Protein 3A10 (pdb70)

CATH classification: 3.40.50.2300

Nearest PDB structures (foldseek):
  8fk2-assembly1_B  TM=9.133E-01  e=8.253E-11  Streptococcus mutans UA159
  1nxp-assembly1_A  TM=8.970E-01  e=1.963E-10  Streptococcus pneumoniae TIGR4
  5x5j-assembly1_A  TM=8.755E-01  e=6.480E-08  Acinetobacter baumannii
  4l85-assembly2_C-2  TM=8.861E-01  e=5.671E-08  Escherichia coli K-12
  2qxy-assembly1_A  TM=8.631E-01  e=2.912E-08  Thermotoga maritima

Structure (mmCIF, N/CA/C/O backbone):
data_3A10
#
_entry.id   3A10
#
_cell.length_a   32.678
_cell.length_b   32.67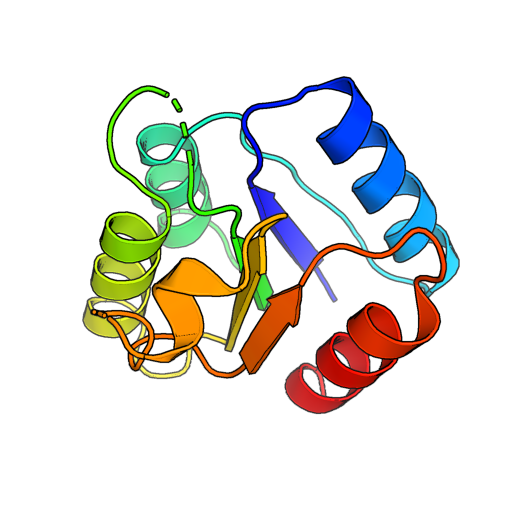8
_cell.length_c   199.242
_cell.angle_alpha   90.000
_cell.angle_beta   90.000
_cell.angle_gamma   90.000
#
_symmetry.space_group_name_H-M   'P 41 21 2'
#
loop_
_entity.id
_entity.type
_entity.pdbx_description
1 polymer 'Response regulator'
2 non-polymer 'MAGNESIUM ION'
3 non-polymer 'BERYLLIUM TRIFLUORIDE ION'
4 non-polymer 'TETRAETHYLENE GLYCOL'
5 water water
#
loop_
_atom_site.group_PDB
_atom_site.id
_atom_site.type_symbol
_atom_site.label_atom_id
_atom_site.label_alt_id
_atom_site.label_comp_id
_atom_site.label_asym_id
_atom_site.label_entity_id
_atom_site.label_seq_id
_atom_site.pdbx_PDB_ins_code
_atom_site.Cartn_x
_atom_site.Cartn_y
_atom_site.Cartn_z
_atom_site.occupancy
_atom_site.B_iso_or_equiv
_atom_site.auth_seq_id
_atom_site.auth_comp_id
_atom_site.auth_asym_id
_atom_site.auth_atom_id
_atom_site.pdbx_PDB_model_num
ATOM 25 N N . LYS A 1 2 ? 8.696 5.766 93.922 1.00 15.90 2 LYS A N 1
ATOM 26 C CA . LYS A 1 2 ? 9.628 6.122 92.870 1.00 16.27 2 LYS A CA 1
ATOM 27 C C . LYS A 1 2 ? 10.346 4.828 92.508 1.00 16.70 2 LYS A C 1
ATOM 28 O O . LYS A 1 2 ? 10.559 3.942 93.366 1.00 16.13 2 LYS A O 1
ATOM 34 N N . ARG A 1 3 ? 10.693 4.717 91.234 1.00 15.94 3 ARG A N 1
ATOM 35 C CA . ARG A 1 3 ? 11.380 3.552 90.704 1.00 17.07 3 ARG A CA 1
ATOM 36 C C . ARG A 1 3 ? 12.756 3.971 90.183 1.00 15.96 3 ARG A C 1
ATOM 37 O O . ARG A 1 3 ? 12.890 4.975 89.454 1.00 15.89 3 ARG A O 1
ATOM 45 N N . ILE A 1 4 ? 13.755 3.170 90.548 1.00 14.46 4 ILE A N 1
ATOM 46 C CA . ILE A 1 4 ? 15.152 3.423 90.186 1.00 13.66 4 ILE A CA 1
ATOM 47 C C . ILE A 1 4 ? 15.702 2.219 89.470 1.00 13.36 4 ILE A C 1
ATOM 48 O O . ILE A 1 4 ? 15.547 1.087 89.949 1.00 12.82 4 ILE A O 1
ATOM 53 N N . LEU A 1 5 ? 16.368 2.462 88.337 1.00 12.33 5 LEU A N 1
ATOM 54 C CA . LEU A 1 5 ? 17.102 1.416 87.637 1.00 12.35 5 LEU A CA 1
ATOM 55 C C . LEU A 1 5 ? 18.555 1.475 88.100 1.00 12.52 5 LEU A C 1
ATOM 56 O O . LEU A 1 5 ? 19.204 2.510 87.950 1.00 12.01 5 LEU A O 1
ATOM 61 N N . VAL A 1 6 ? 19.029 0.369 88.664 1.00 12.23 6 VAL A N 1
ATOM 62 C CA . VAL A 1 6 ? 20.382 0.268 89.217 1.00 12.72 6 VAL A CA 1
ATOM 63 C C . VAL A 1 6 ? 21.222 -0.577 88.277 1.00 12.13 6 VAL A C 1
ATOM 64 O O . VAL A 1 6 ? 20.927 -1.755 88.060 1.00 11.80 6 VAL A O 1
ATOM 68 N N . VAL A 1 7 ? 22.297 -0.001 87.752 1.00 10.84 7 VAL A N 1
ATOM 69 C CA . VAL A 1 7 ? 23.086 -0.681 86.730 1.00 11.34 7 VAL A CA 1
ATOM 70 C C . VAL A 1 7 ? 24.507 -0.872 87.242 1.00 10.76 7 VAL A C 1
ATOM 71 O O . VAL A 1 7 ? 25.203 0.097 87.496 1.00 10.83 7 VAL A O 1
ATOM 75 N N . ASP A 1 8 ? 24.920 -2.127 87.403 1.00 11.42 8 ASP A N 1
ATOM 76 C CA . ASP A 1 8 ? 26.290 -2.410 87.818 1.00 11.16 8 ASP A CA 1
ATOM 77 C C . ASP A 1 8 ? 26.636 -3.835 87.400 1.00 11.35 8 ASP A C 1
ATOM 78 O O . ASP A 1 8 ? 25.783 -4.715 87.475 1.00 12.69 8 ASP A O 1
ATOM 83 N N . ASP A 1 9 ? 27.877 -4.059 86.971 1.00 11.49 9 ASP A N 1
ATOM 84 C CA . ASP A 1 9 ? 28.271 -5.391 86.481 1.00 12.23 9 ASP A CA 1
ATOM 85 C C . ASP A 1 9 ? 28.533 -6.383 87.599 1.00 13.31 9 ASP A C 1
ATOM 86 O O . ASP A 1 9 ? 28.561 -7.593 87.369 1.00 14.18 9 ASP A O 1
ATOM 91 N N . GLU A 1 10 ? 28.753 -5.878 88.809 1.00 13.43 10 GLU A N 1
ATOM 92 C CA . GLU A 1 10 ? 29.054 -6.765 89.921 1.00 14.17 10 GLU A CA 1
ATOM 93 C C . GLU A 1 10 ? 27.789 -7.177 90.671 1.00 14.67 10 GLU A C 1
ATOM 94 O O . GLU A 1 10 ? 27.151 -6.345 91.327 1.00 14.45 10 GLU A O 1
ATOM 100 N N . PRO A 1 11 ? 27.432 -8.472 90.604 1.00 15.10 11 PRO A N 1
ATOM 101 C CA . PRO A 1 11 ? 26.180 -8.885 91.235 1.00 15.04 11 PRO A CA 1
ATOM 102 C C . PRO A 1 11 ? 26.066 -8.588 92.724 1.00 14.96 11 PRO A C 1
ATOM 103 O O . PRO A 1 11 ? 24.992 -8.232 93.188 1.00 14.89 11 PRO A O 1
ATOM 107 N N . ASN A 1 12 ? 27.144 -8.758 93.490 1.00 15.06 12 ASN A N 1
ATOM 108 C CA . ASN A 1 12 ? 27.023 -8.518 94.926 1.00 14.94 12 ASN A CA 1
ATOM 109 C C . ASN A 1 12 ? 26.837 -7.029 95.252 1.00 14.79 12 ASN A C 1
ATOM 110 O O . ASN A 1 12 ? 26.271 -6.672 96.285 1.00 15.51 12 ASN A O 1
ATOM 115 N N . ILE A 1 13 ? 27.344 -6.170 94.373 1.00 14.55 13 ILE A N 1
ATOM 116 C CA . ILE A 1 13 ? 27.164 -4.720 94.496 1.00 15.49 13 ILE A CA 1
ATOM 117 C C . ILE A 1 13 ? 25.758 -4.309 94.089 1.00 15.58 13 ILE A C 1
ATOM 118 O O . ILE A 1 13 ? 25.125 -3.494 94.786 1.00 16.96 13 ILE A O 1
ATOM 123 N N . ARG A 1 14 ? 25.248 -4.868 92.997 1.00 16.56 14 ARG A N 1
ATOM 124 C CA . ARG A 1 14 ? 23.823 -4.694 92.656 1.00 17.56 14 ARG A CA 1
ATOM 125 C C . ARG A 1 14 ? 22.943 -5.024 93.852 1.00 17.85 14 ARG A C 1
ATOM 126 O O . ARG A 1 14 ? 22.069 -4.236 94.223 1.00 17.90 14 ARG A O 1
ATOM 134 N N . GLU A 1 15 ? 23.186 -6.194 94.452 1.00 18.13 15 GLU A N 1
ATOM 135 C CA . GLU A 1 15 ? 22.429 -6.655 95.615 1.00 19.54 15 GLU A CA 1
ATOM 136 C C . GLU A 1 15 ? 22.502 -5.681 96.792 1.00 17.84 15 GLU A C 1
ATOM 137 O O . GLU A 1 15 ? 21.478 -5.374 97.408 1.00 17.91 15 GLU A O 1
ATOM 143 N N . LEU A 1 16 ? 23.707 -5.208 97.119 1.00 16.37 16 LEU A N 1
ATOM 144 C CA . LEU A 1 16 ? 23.891 -4.258 98.193 1.00 16.63 16 LEU A CA 1
ATOM 145 C C . LEU A 1 16 ? 23.112 -2.986 97.887 1.00 16.26 16 LEU A C 1
ATOM 146 O O . LEU A 1 16 ? 22.376 -2.496 98.733 1.00 16.21 16 LEU A O 1
ATOM 151 N N . LEU A 1 17 ? 23.278 -2.454 96.679 1.00 15.53 17 LEU A N 1
ATOM 152 C CA . LEU A 1 17 ? 22.603 -1.188 96.358 1.00 15.34 17 LEU A CA 1
ATOM 153 C C . LEU A 1 17 ? 21.080 -1.334 96.400 1.00 15.50 17 LEU A C 1
ATOM 154 O O . LEU A 1 17 ? 20.381 -0.438 96.890 1.00 15.88 17 LEU A O 1
ATOM 159 N N . LYS A 1 18 ? 20.582 -2.457 95.896 1.00 16.45 18 LYS A N 1
ATOM 160 C CA . LYS A 1 18 ? 19.153 -2.768 95.931 1.00 17.42 18 LYS A CA 1
ATOM 161 C C . LYS A 1 18 ? 18.640 -2.786 97.366 1.00 18.80 18 LYS A C 1
ATOM 162 O O . LYS A 1 18 ? 17.649 -2.125 97.684 1.00 18.93 18 LYS A O 1
ATOM 168 N N . GLU A 1 19 ? 19.345 -3.491 98.250 1.00 19.30 19 GLU A N 1
ATOM 169 C CA . GLU A 1 19 ? 18.977 -3.461 99.685 1.00 20.16 19 GLU A CA 1
ATOM 170 C C . GLU A 1 19 ? 18.988 -2.085 100.330 1.00 20.16 19 GLU A C 1
ATOM 171 O O . GLU A 1 19 ? 18.049 -1.729 101.058 1.00 20.99 19 GLU A O 1
ATOM 177 N N . GLU A 1 20 ? 20.033 -1.301 100.076 1.00 19.60 20 GLU A N 1
ATOM 178 C CA . GLU A 1 20 ? 20.183 0.018 100.683 1.00 19.48 20 GLU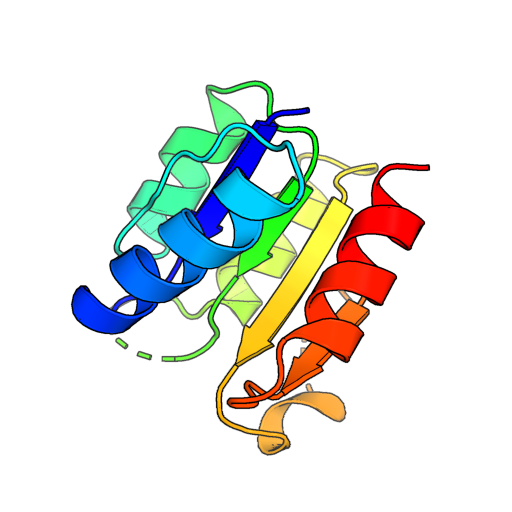 A CA 1
ATOM 179 C C . GLU A 1 20 ? 19.082 0.979 100.226 1.00 20.09 20 GLU A C 1
ATOM 180 O O . GLU A 1 20 ? 18.576 1.799 101.005 1.00 19.97 20 GLU A O 1
ATOM 186 N N . LEU A 1 21 ? 18.721 0.870 98.956 1.00 19.73 21 LEU A N 1
ATOM 187 C CA . LEU A 1 21 ? 17.771 1.821 98.387 1.00 20.42 21 LEU A CA 1
ATOM 188 C C . LEU A 1 21 ? 16.348 1.432 98.743 1.00 21.54 21 LEU A C 1
ATOM 189 O O . LEU A 1 21 ? 15.511 2.314 98.948 1.00 21.49 21 LEU A O 1
ATOM 194 N N . GLN A 1 22 ? 16.094 0.127 98.860 1.00 22.99 22 GLN A N 1
ATOM 195 C CA . GLN A 1 22 ? 14.794 -0.379 99.341 1.00 25.25 22 GLN A CA 1
ATOM 196 C C . GLN A 1 22 ? 14.511 0.131 100.755 1.00 26.10 22 GLN A C 1
ATOM 197 O O . GLN A 1 22 ? 13.373 0.489 101.063 1.00 26.41 22 GLN A O 1
ATOM 203 N N . GLU A 1 23 ? 15.548 0.200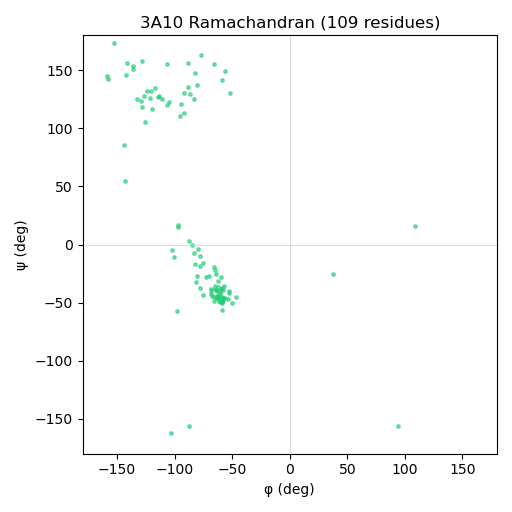 101.588 1.00 26.99 23 GLU A N 1
ATOM 204 C CA . GLU A 1 23 ? 15.441 0.750 102.948 1.00 28.47 23 GLU A CA 1
ATOM 205 C C . GLU A 1 23 ? 15.043 2.232 102.976 1.00 28.31 23 GLU A C 1
ATOM 206 O O . GLU A 1 23 ? 14.393 2.694 103.922 1.00 28.53 23 GLU A O 1
ATOM 212 N N . GLU A 1 24 ? 15.442 2.988 101.957 1.00 28.36 24 GLU A N 1
ATOM 213 C CA . GLU A 1 24 ? 15.094 4.417 101.894 1.00 28.12 24 GLU A CA 1
ATOM 214 C C . GLU A 1 24 ? 13.702 4.665 101.325 1.00 27.37 24 GLU A C 1
ATOM 215 O O . GLU A 1 24 ? 13.207 5.802 101.294 1.00 27.64 24 GLU A O 1
ATOM 221 N N . GLY A 1 25 ? 13.087 3.599 100.850 1.00 26.15 25 GLY A N 1
ATOM 222 C CA . GLY A 1 25 ? 11.708 3.659 100.432 1.00 25.37 25 GLY A CA 1
ATOM 223 C C . GLY A 1 25 ? 11.466 3.576 98.939 1.00 24.70 25 GLY A C 1
ATOM 224 O O . GLY A 1 25 ? 10.362 3.887 98.491 1.00 24.51 25 GLY A O 1
ATOM 225 N N . TYR A 1 26 ? 12.468 3.137 98.174 1.00 23.31 26 TYR A N 1
ATOM 226 C CA . TYR A 1 26 ? 12.336 3.080 96.707 1.00 22.81 26 TYR A CA 1
ATOM 227 C C . TYR A 1 26 ? 12.169 1.687 96.156 1.00 22.73 26 TYR A C 1
ATOM 228 O O . TYR A 1 26 ? 12.615 0.706 96.763 1.00 23.04 26 TYR A O 1
ATOM 237 N N . GLU A 1 27 ? 11.556 1.623 94.979 1.00 21.01 27 GLU A N 1
ATOM 238 C CA . GLU A 1 27 ? 11.423 0.399 94.209 1.00 20.26 27 GLU A CA 1
ATOM 239 C C . GLU A 1 27 ? 12.576 0.255 93.231 1.00 19.69 27 GLU A C 1
ATOM 240 O O . GLU A 1 27 ? 12.867 1.175 92.466 1.00 19.21 27 GLU A O 1
ATOM 246 N N . ILE A 1 28 ? 13.198 -0.920 93.230 1.00 18.80 28 ILE A N 1
ATOM 247 C CA . ILE A 1 28 ? 14.451 -1.095 92.510 1.00 18.36 28 ILE A CA 1
ATOM 248 C C . ILE A 1 28 ? 14.402 -2.178 91.454 1.00 18.95 28 ILE A C 1
ATOM 249 O O . ILE A 1 28 ? 14.035 -3.312 91.760 1.00 19.77 28 ILE A O 1
ATOM 254 N N . ASP A 1 29 ? 14.766 -1.827 90.215 1.00 18.49 29 ASP A N 1
ATOM 255 C CA A ASP A 1 29 ? 15.066 -2.787 89.158 0.70 18.70 29 ASP A CA 1
ATOM 256 C CA B ASP A 1 29 ? 15.082 -2.824 89.195 0.30 18.38 29 ASP A CA 1
ATOM 257 C C . ASP A 1 29 ? 16.565 -2.732 88.871 1.00 18.61 29 ASP A C 1
ATOM 258 O O . ASP A 1 29 ? 17.191 -1.711 89.118 1.00 18.87 29 ASP A O 1
ATOM 267 N N . THR A 1 30 ? 17.120 -3.811 88.333 1.00 17.59 30 THR A N 1
ATOM 268 C CA . THR A 1 30 ? 18.565 -3.885 88.105 1.00 17.15 30 THR A CA 1
ATOM 269 C C . THR A 1 30 ? 18.913 -4.296 86.672 1.00 17.05 30 THR A C 1
ATOM 270 O O . THR A 1 30 ? 18.096 -4.899 85.966 1.00 17.09 30 THR A O 1
ATOM 274 N N . ALA A 1 31 ? 20.128 -3.947 86.247 1.00 15.96 31 ALA A N 1
ATOM 275 C CA . ALA A 1 31 ? 20.669 -4.388 84.967 1.00 15.79 31 ALA A CA 1
ATOM 276 C C . ALA A 1 31 ? 22.146 -4.664 85.170 1.00 15.73 31 ALA A C 1
ATOM 277 O O . ALA A 1 31 ? 22.804 -3.971 85.956 1.00 15.64 31 ALA A O 1
ATOM 279 N N . GLU A 1 32 ? 22.654 -5.663 84.453 1.00 15.47 32 GLU A N 1
ATOM 280 C CA . GLU A 1 32 ? 24.002 -6.166 84.661 1.00 17.15 32 GLU A CA 1
ATOM 281 C C . GLU A 1 32 ? 25.014 -5.644 83.651 1.00 15.36 32 GLU A C 1
ATOM 282 O O . GLU A 1 32 ? 26.213 -5.875 83.800 1.00 14.94 32 GLU A O 1
ATOM 288 N N . ASN A 1 33 ? 24.518 -4.990 82.609 1.00 14.66 33 ASN A N 1
ATOM 289 C CA . ASN A 1 33 ? 25.371 -4.366 81.621 1.00 14.52 33 ASN A CA 1
ATOM 290 C C . ASN A 1 33 ? 24.685 -3.173 80.955 1.00 14.72 33 ASN A C 1
ATOM 291 O O . ASN A 1 33 ? 23.492 -2.907 81.194 1.00 14.88 33 ASN A O 1
ATOM 296 N N . GLY A 1 34 ? 25.458 -2.462 80.135 1.00 14.38 34 GLY A N 1
ATOM 297 C CA . GLY A 1 34 ? 25.018 -1.221 79.516 1.00 15.12 34 GLY A CA 1
ATOM 298 C C . GLY A 1 34 ? 23.904 -1.423 78.505 1.00 15.78 34 GLY A C 1
ATOM 299 O O . GLY A 1 34 ? 22.946 -0.638 78.478 1.00 15.83 34 GLY A O 1
ATOM 300 N N . GLU A 1 35 ? 24.042 -2.446 77.665 1.00 16.56 35 GLU A N 1
ATOM 301 C CA . GLU A 1 35 ? 23.028 -2.732 76.653 1.00 18.60 35 GLU A CA 1
ATOM 302 C C . GLU A 1 35 ? 21.686 -3.056 77.321 1.00 17.29 35 GLU A C 1
ATOM 303 O O . GLU A 1 35 ? 20.637 -2.513 76.915 1.00 17.40 35 GLU A O 1
ATOM 309 N N . GLU A 1 36 ? 21.718 -3.903 78.357 1.00 16.88 36 GLU A N 1
ATOM 310 C CA . GLU A 1 36 ? 20.507 -4.239 79.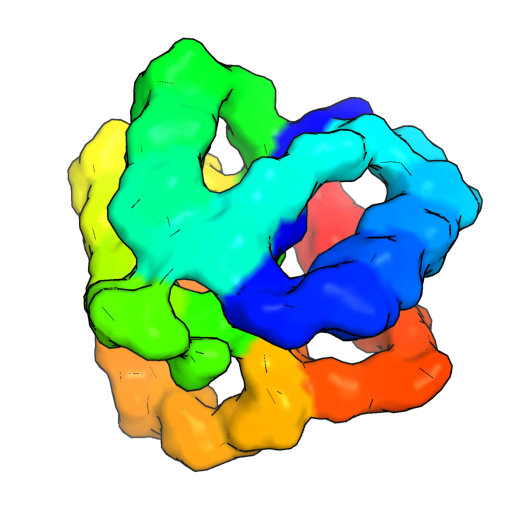115 1.00 17.55 36 GLU A CA 1
ATOM 311 C C . GLU A 1 36 ? 19.922 -2.990 79.749 1.00 16.49 36 GLU A C 1
ATOM 312 O O . GLU A 1 36 ? 18.707 -2.786 79.751 1.00 15.61 36 GLU A O 1
ATOM 318 N N . ALA A 1 37 ? 20.798 -2.132 80.271 1.00 15.72 37 ALA A N 1
ATOM 319 C CA . ALA A 1 37 ? 20.362 -0.885 80.890 1.00 15.14 37 ALA A CA 1
ATOM 320 C C . ALA A 1 37 ? 19.559 -0.010 79.932 1.00 14.82 37 ALA A C 1
ATOM 321 O O . ALA A 1 37 ? 18.510 0.523 80.300 1.00 14.80 37 ALA A O 1
ATOM 323 N N . LEU A 1 38 ? 20.064 0.133 78.711 1.00 14.60 38 LEU A N 1
ATOM 324 C CA . LEU A 1 38 ? 19.414 0.985 77.719 1.00 15.01 38 LEU A CA 1
ATOM 325 C C . LEU A 1 38 ? 18.083 0.373 77.305 1.00 15.74 38 LEU A C 1
ATOM 326 O O . LEU A 1 38 ? 17.069 1.081 77.181 1.00 15.83 38 LEU A O 1
ATOM 331 N N . LYS A 1 39 ? 18.085 -0.945 77.100 1.00 16.05 39 LYS A N 1
ATOM 332 C CA . LYS A 1 39 ? 16.832 -1.632 76.750 1.00 17.79 39 LYS A CA 1
ATOM 333 C C . LYS A 1 39 ? 15.773 -1.427 77.821 1.00 17.91 39 LYS A C 1
ATOM 334 O O . LYS A 1 39 ? 14.624 -1.051 77.525 1.00 17.95 39 LYS A O 1
ATOM 340 N N . LYS A 1 40 ? 16.162 -1.663 79.068 1.00 17.47 40 LYS A N 1
ATOM 341 C CA . LYS A 1 40 ? 15.234 -1.456 80.172 1.00 18.44 40 LYS A CA 1
ATOM 342 C C . LYS A 1 40 ? 14.791 0.000 80.309 1.00 18.47 40 LYS A C 1
ATOM 343 O O . LYS A 1 40 ? 13.603 0.278 80.489 1.00 18.68 40 LYS A O 1
ATOM 349 N N . PHE A 1 41 ? 15.732 0.942 80.213 1.00 17.69 41 PHE A N 1
ATOM 350 C CA . PHE A 1 41 ? 15.383 2.347 80.423 1.00 17.48 41 PHE A CA 1
ATOM 351 C C . PHE A 1 41 ? 14.436 2.906 79.349 1.00 18.44 41 PHE A C 1
ATOM 352 O O . PHE A 1 41 ? 13.423 3.548 79.661 1.00 18.80 41 PHE A O 1
ATOM 360 N N . PHE A 1 42 ? 14.778 2.671 78.088 1.00 17.87 42 PHE A N 1
ATOM 361 C CA . PHE A 1 42 ? 13.962 3.182 76.988 1.00 18.89 42 PHE A CA 1
ATOM 362 C C . PHE A 1 42 ? 12.561 2.569 76.927 1.00 19.17 42 PHE A C 1
ATOM 363 O O . PHE A 1 42 ? 11.577 3.271 76.601 1.00 20.05 42 PHE A O 1
ATOM 371 N N . SER A 1 43 ? 12.456 1.287 77.260 1.00 19.41 43 SER A N 1
ATOM 372 C CA . SER A 1 43 ? 11.134 0.616 77.243 1.00 20.47 43 SER A CA 1
ATOM 373 C C . SER A 1 43 ? 10.334 0.881 78.518 1.00 20.64 43 SER A C 1
ATOM 374 O O . SER A 1 43 ? 9.110 0.645 78.565 1.00 22.07 43 SER A O 1
ATOM 377 N N . GLY A 1 44 ? 11.023 1.342 79.560 1.00 20.34 44 GLY A N 1
ATOM 378 C CA . GLY A 1 44 ? 10.422 1.482 80.886 1.00 19.76 44 GLY A CA 1
ATOM 379 C C . GLY A 1 44 ? 10.046 2.892 81.269 1.00 19.21 44 GLY A C 1
ATOM 380 O O . GLY A 1 44 ? 9.936 3.781 80.422 1.00 19.59 44 GLY A O 1
ATOM 381 N N . ASN A 1 45 ? 9.857 3.111 82.569 1.00 19.57 45 ASN A N 1
ATOM 382 C CA . ASN A 1 45 ? 9.337 4.377 83.055 1.00 19.25 45 ASN A CA 1
ATOM 383 C C . ASN A 1 45 ? 9.977 4.798 84.376 1.00 19.51 45 ASN A C 1
ATOM 384 O O . ASN A 1 45 ? 9.280 5.098 85.355 1.00 20.60 45 ASN A O 1
ATOM 389 N N . TYR A 1 46 ? 11.306 4.862 84.394 1.00 17.53 46 TYR A N 1
ATOM 390 C CA . TYR A 1 46 ? 12.049 5.084 85.633 1.00 16.71 46 TYR A CA 1
ATOM 391 C C . TYR A 1 46 ? 12.139 6.534 86.041 1.00 15.15 46 TYR A C 1
ATOM 392 O O . TYR A 1 46 ? 12.181 7.432 85.192 1.00 16.44 46 TYR A O 1
ATOM 401 N N . ASP A 1 47 ? 12.172 6.772 87.355 1.00 13.47 47 ASP A N 1
ATOM 402 C CA . ASP A 1 47 ? 12.377 8.130 87.883 1.00 13.39 47 ASP A CA 1
ATOM 403 C C . ASP A 1 47 ? 13.847 8.543 87.887 1.00 12.97 47 ASP A C 1
ATOM 404 O O . ASP A 1 47 ? 14.175 9.739 87.813 1.00 13.36 47 ASP A O 1
ATOM 409 N N . LEU A 1 48 ? 14.717 7.541 87.971 1.00 13.21 48 LEU A N 1
ATOM 410 C CA . LEU A 1 48 ? 16.143 7.787 88.134 1.00 13.09 48 LEU A CA 1
ATOM 411 C C . LEU A 1 48 ? 16.887 6.564 87.686 1.00 13.16 48 LEU A C 1
ATOM 412 O O . LEU A 1 48 ? 16.402 5.463 87.856 1.00 12.90 48 LEU A O 1
ATOM 417 N N . VAL A 1 49 ? 18.056 6.776 87.084 1.00 12.78 49 VAL A N 1
ATOM 418 C CA . VAL A 1 49 ? 18.958 5.689 86.765 1.00 13.01 49 VAL A CA 1
ATOM 419 C C . VAL A 1 49 ? 20.291 5.938 87.480 1.00 12.72 49 VAL A C 1
ATOM 420 O O . VAL A 1 49 ? 20.803 7.057 87.483 1.00 12.20 49 VAL A O 1
ATOM 424 N N . ILE A 1 50 ? 20.786 4.897 88.137 1.00 12.39 50 ILE A N 1
ATOM 425 C CA . ILE A 1 50 ? 22.075 4.945 88.833 1.00 12.52 50 ILE A CA 1
ATOM 426 C C . ILE A 1 50 ? 23.005 4.032 88.040 1.00 12.88 50 ILE A C 1
ATOM 427 O O . ILE A 1 50 ? 22.688 2.858 87.817 1.00 12.46 50 ILE A O 1
ATOM 432 N N . LEU A 1 51 ? 24.149 4.570 87.613 1.00 11.42 51 LEU A N 1
ATOM 433 C CA . LEU A 1 51 ? 24.940 3.913 86.597 1.00 10.51 51 LEU A CA 1
ATOM 434 C C . LEU A 1 51 ? 26.390 3.756 87.013 1.00 9.77 51 LEU A C 1
ATOM 435 O O . LEU A 1 51 ? 27.088 4.740 87.206 1.00 9.64 51 LEU A O 1
ATOM 440 N N . ASP A 1 52 ? 26.823 2.505 87.102 1.00 8.65 52 ASP A N 1
ATOM 441 C CA . ASP A 1 52 ? 28.249 2.162 87.197 1.00 10.03 52 ASP A CA 1
ATOM 442 C C . ASP A 1 52 ? 28.946 2.550 85.901 1.00 10.55 52 ASP A C 1
ATOM 443 O O . ASP A 1 52 ? 28.301 2.620 84.844 1.00 10.71 52 ASP A O 1
ATOM 448 N N . ILE A 1 53 ? 30.254 2.800 85.956 1.00 10.11 53 ILE A N 1
ATOM 449 C CA . ILE A 1 53 ? 30.984 3.195 84.737 1.00 11.06 53 ILE A CA 1
ATOM 450 C C . ILE A 1 53 ? 31.673 1.982 84.144 1.00 11.70 53 ILE A C 1
ATOM 451 O O . ILE A 1 53 ? 31.417 1.615 82.993 1.00 13.31 53 ILE A O 1
ATOM 456 N N . GLU A 1 54 ? 32.525 1.314 84.934 1.00 11.86 54 GLU A N 1
ATOM 457 C CA . GLU A 1 54 ? 33.282 0.176 84.406 1.00 12.96 54 GLU A CA 1
ATOM 458 C C . GLU A 1 54 ? 32.494 -1.129 84.359 1.00 13.55 54 GLU A C 1
ATOM 459 O O . GLU A 1 54 ? 32.151 -1.714 85.399 1.00 12.40 54 GLU A O 1
ATOM 473 N N . PRO A 1 56 ? 31.768 -4.812 81.532 1.00 19.41 56 PRO A N 1
ATOM 474 C CA . PRO A 1 56 ? 32.079 -5.427 80.237 1.00 20.17 56 PRO A CA 1
ATOM 475 C C . PRO A 1 56 ? 31.088 -4.923 79.188 1.00 19.72 56 PRO A C 1
ATOM 476 O O . PRO A 1 56 ? 29.881 -4.843 79.454 1.00 21.16 56 PRO A O 1
ATOM 480 N N . GLY A 1 57 ? 31.592 -4.570 78.017 1.00 19.62 57 GLY A N 1
ATOM 481 C CA . GLY A 1 57 ? 30.732 -3.989 76.979 1.00 18.70 57 GLY A CA 1
ATOM 482 C C . GLY A 1 57 ? 30.800 -2.481 77.096 1.00 18.11 57 GLY A C 1
ATOM 483 O O . GLY A 1 57 ? 31.784 -1.945 77.632 1.00 18.97 57 GLY A O 1
ATOM 484 N N . ILE A 1 58 ? 29.777 -1.783 76.612 1.00 17.42 58 ILE A N 1
ATOM 485 C CA . ILE A 1 58 ? 29.763 -0.318 76.667 1.00 15.85 58 ILE A CA 1
ATOM 486 C C . ILE A 1 58 ? 29.870 0.194 78.108 1.00 15.96 58 ILE A C 1
ATOM 487 O O . ILE A 1 58 ? 29.294 -0.381 79.036 1.00 15.08 58 ILE A O 1
ATOM 492 N N . SER A 1 59 ? 30.612 1.267 78.290 1.00 14.91 59 SER A N 1
ATOM 493 C CA . SER A 1 59 ? 30.764 1.809 79.628 1.00 14.71 59 SER A CA 1
ATOM 494 C C . SER A 1 59 ? 29.536 2.594 80.075 1.00 13.80 59 SER A C 1
ATOM 495 O O . SER A 1 59 ? 28.698 3.011 79.266 1.00 11.69 59 SER A O 1
ATOM 498 N N . GLY A 1 60 ? 29.445 2.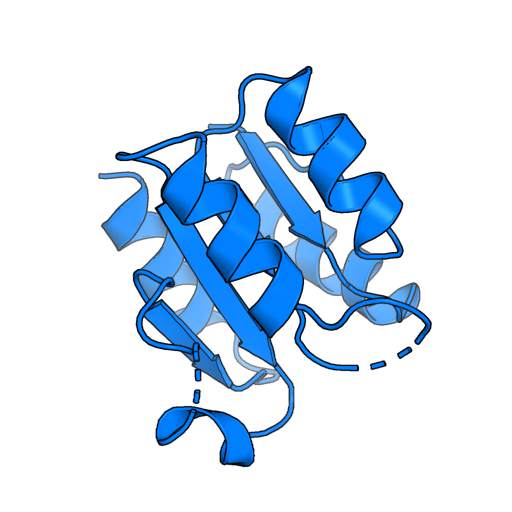822 81.381 1.00 12.25 60 GLY A N 1
ATOM 499 C CA . GLY A 1 60 ? 28.400 3.649 81.939 1.00 12.16 60 GLY A CA 1
ATOM 500 C C . GLY A 1 60 ? 28.384 5.076 81.423 1.00 11.77 60 GLY A C 1
ATOM 501 O O . GLY A 1 60 ? 27.344 5.725 81.433 1.00 11.88 60 GLY A O 1
ATOM 502 N N . LEU A 1 61 ? 29.557 5.584 81.016 1.00 12.58 61 LEU A N 1
ATOM 503 C CA . LEU A 1 61 ? 29.633 6.919 80.438 1.00 12.23 61 LEU A CA 1
ATOM 504 C C . LEU A 1 61 ? 28.943 6.928 79.077 1.00 12.53 61 LEU A C 1
ATOM 505 O O . LEU A 1 61 ? 28.256 7.906 78.746 1.00 13.08 61 LEU A O 1
ATOM 510 N N . GLU A 1 62 ? 29.134 5.863 78.306 1.00 12.42 62 GLU A N 1
ATOM 511 C CA . GLU A 1 62 ? 28.425 5.732 77.016 1.00 13.12 62 GLU A CA 1
ATOM 512 C C . GLU A 1 62 ? 26.920 5.647 77.250 1.00 13.01 62 GLU A C 1
ATOM 513 O O . GLU A 1 62 ? 26.142 6.356 76.590 1.00 13.62 62 GLU A O 1
ATOM 519 N N . VAL A 1 63 ? 26.518 4.816 78.220 1.00 12.24 63 VAL A N 1
ATOM 520 C CA . VAL A 1 63 ? 25.103 4.667 78.573 1.00 11.55 63 VAL A CA 1
ATOM 521 C C . VAL A 1 63 ? 24.502 6.019 78.977 1.00 11.95 63 VAL A C 1
ATOM 522 O O . VAL A 1 63 ? 23.412 6.398 78.501 1.00 11.11 63 VAL A O 1
ATOM 526 N N . ALA A 1 64 ? 25.200 6.763 79.839 1.00 11.94 64 ALA A N 1
ATOM 527 C CA . ALA A 1 64 ? 24.693 8.066 80.295 1.00 11.88 64 ALA A CA 1
ATOM 528 C C . ALA A 1 64 ? 24.461 9.015 79.123 1.00 12.33 64 ALA A C 1
ATOM 529 O O . ALA A 1 64 ? 23.490 9.756 79.120 1.00 13.11 64 ALA A O 1
ATOM 531 N N . GLY A 1 65 ? 25.348 8.964 78.123 1.00 12.17 65 GLY A N 1
ATOM 532 C CA . GLY A 1 65 ? 25.248 9.851 76.965 1.00 12.10 65 GLY A CA 1
ATOM 533 C C . GLY A 1 65 ? 24.006 9.553 76.158 1.00 12.71 65 GLY A C 1
ATOM 534 O O . GLY A 1 65 ? 23.310 10.462 75.709 1.00 13.58 65 GLY A O 1
ATOM 535 N N . GLU A 1 66 ? 23.776 8.266 75.943 1.00 12.90 66 GLU A N 1
ATOM 536 C CA . GLU A 1 66 ? 22.595 7.785 75.203 1.00 13.36 66 GLU A CA 1
ATOM 537 C C . GLU A 1 66 ? 21.292 8.129 75.914 1.00 13.80 66 GLU A C 1
ATOM 538 O O . GLU A 1 66 ? 20.332 8.615 75.278 1.00 12.75 66 GLU A O 1
ATOM 544 N N . ILE A 1 67 ? 21.241 7.902 77.222 1.00 12.07 67 ILE A N 1
ATOM 545 C CA . ILE A 1 67 ? 20.019 8.260 77.959 1.00 12.85 67 ILE A CA 1
ATOM 546 C C . ILE A 1 67 ? 19.765 9.763 77.881 1.00 13.63 67 ILE A C 1
ATOM 547 O O . ILE A 1 67 ? 18.623 10.209 77.651 1.00 14.34 67 ILE A O 1
ATOM 552 N N . ARG A 1 68 ? 20.815 10.556 78.074 1.00 13.35 68 ARG A N 1
ATOM 55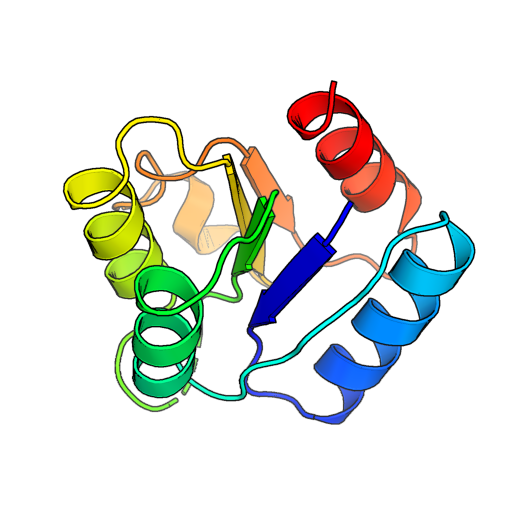3 C CA . ARG A 1 68 ? 20.653 11.999 78.087 1.00 13.51 68 ARG A CA 1
ATOM 554 C C . ARG A 1 68 ? 20.109 12.431 76.723 1.00 15.22 68 ARG A C 1
ATOM 555 O O . ARG A 1 68 ? 19.186 13.248 76.649 1.00 15.58 68 ARG A O 1
ATOM 563 N N . LYS A 1 69 ? 20.661 11.844 75.669 1.00 15.05 69 LYS A N 1
ATOM 564 C CA . LYS A 1 69 ? 20.245 12.204 74.294 1.00 15.97 69 LYS A CA 1
ATOM 565 C C . LYS A 1 69 ? 18.791 11.869 73.976 1.00 16.43 69 LYS A C 1
ATOM 566 O O . LYS A 1 69 ? 18.107 12.666 73.319 1.00 15.70 69 LYS A O 1
ATOM 572 N N . LYS A 1 70 ? 18.321 10.727 74.466 1.00 16.58 70 LYS A N 1
ATOM 573 C CA . LYS A 1 70 ? 16.976 10.232 74.117 1.00 17.35 70 LYS A CA 1
ATOM 574 C C . LYS A 1 70 ? 15.946 10.471 75.208 1.00 16.91 70 LYS A C 1
ATOM 575 O O . LYS A 1 70 ? 14.747 10.165 75.025 1.00 17.00 70 LYS A O 1
ATOM 581 N N . LYS A 1 71 ? 16.385 10.996 76.351 1.00 16.13 71 LYS A N 1
ATOM 582 C CA . LYS A 1 71 ? 15.452 11.357 77.405 1.00 16.80 71 LYS A CA 1
ATOM 583 C C . LYS A 1 71 ? 15.969 12.617 78.087 1.00 16.76 71 LYS A C 1
ATOM 584 O O . LYS A 1 71 ? 16.690 12.534 79.075 1.00 16.56 71 LYS A O 1
ATOM 590 N N . LYS A 1 72 ? 15.630 13.774 77.518 1.00 16.87 72 LYS A N 1
ATOM 591 C CA . LYS A 1 72 ? 16.252 15.049 77.887 1.00 19.30 72 LYS A CA 1
ATOM 592 C C . LYS A 1 72 ? 16.214 15.346 79.389 1.00 18.44 72 LYS A C 1
ATOM 593 O O . LYS A 1 72 ? 17.225 15.799 79.952 1.00 19.11 72 LYS A O 1
ATOM 599 N N . ASP A 1 73 ? 15.083 15.056 80.034 1.00 18.53 73 ASP A N 1
ATOM 600 C CA . ASP A 1 73 ? 14.912 15.339 81.464 1.00 18.36 73 ASP A CA 1
ATOM 601 C C . ASP A 1 73 ? 15.189 14.135 82.367 1.00 17.01 73 ASP A C 1
ATOM 602 O O . ASP A 1 73 ? 14.763 14.129 83.525 1.00 16.44 73 ASP A O 1
ATOM 607 N N . ALA A 1 74 ? 15.855 13.108 81.842 1.00 15.12 74 ALA A N 1
ATOM 608 C CA . ALA A 1 74 ? 16.219 11.936 82.670 1.00 14.49 74 ALA A CA 1
ATOM 609 C C . ALA A 1 74 ? 17.030 12.378 83.878 1.00 13.71 74 ALA A C 1
ATOM 610 O O . ALA A 1 74 ? 17.775 13.369 83.817 1.00 14.71 74 ALA A O 1
ATOM 612 N N . LYS A 1 75 ? 16.892 11.636 84.976 1.00 13.09 75 LYS A N 1
ATOM 613 C CA . LYS A 1 75 ? 17.746 11.855 86.155 1.00 12.62 75 LYS A CA 1
ATOM 614 C C . LYS A 1 75 ? 18.774 10.732 86.216 1.00 11.85 75 LYS A C 1
ATOM 615 O O . LYS A 1 75 ? 18.426 9.559 86.244 1.00 12.19 75 LYS A O 1
ATOM 621 N N . ILE A 1 76 ? 20.053 11.112 86.221 1.00 12.31 76 ILE A N 1
ATOM 622 C CA . ILE A 1 76 ? 21.152 10.155 86.066 1.00 11.68 76 ILE A CA 1
ATOM 623 C C . ILE A 1 76 ? 22.205 10.425 87.119 1.00 11.48 76 ILE A C 1
ATOM 624 O O . ILE A 1 76 ? 22.693 11.540 87.227 1.00 11.14 76 ILE A O 1
ATOM 629 N N . ILE A 1 77 ? 22.538 9.399 87.890 1.00 9.93 77 ILE A N 1
ATOM 630 C CA . ILE A 1 77 ? 23.677 9.465 88.811 1.00 11.08 77 ILE A CA 1
ATOM 631 C C . ILE A 1 77 ? 24.712 8.469 88.327 1.00 11.06 77 ILE A C 1
ATOM 632 O O . ILE A 1 77 ? 24.399 7.291 88.098 1.00 11.45 77 ILE A O 1
ATOM 637 N N . LEU A 1 78 ? 25.948 8.935 88.143 1.00 10.25 78 LEU A N 1
ATOM 638 C CA . LEU A 1 78 ? 27.056 8.002 87.969 1.00 10.24 78 LEU A CA 1
ATOM 639 C C . LEU A 1 78 ? 27.504 7.571 89.360 1.00 9.79 78 LEU A C 1
ATOM 640 O O . LEU A 1 78 ? 27.773 8.414 90.196 1.00 11.58 78 LEU A O 1
ATOM 645 N N . LEU A 1 79 ? 27.529 6.259 89.600 1.00 9.16 79 LEU A N 1
ATOM 646 C CA . LEU A 1 79 ? 27.983 5.691 90.868 1.00 9.76 79 LEU A CA 1
ATOM 647 C C . LEU A 1 79 ? 29.067 4.677 90.576 1.00 9.65 79 LEU A C 1
ATOM 648 O O . LEU A 1 79 ? 28.796 3.567 90.096 1.00 9.09 79 LEU A O 1
ATOM 653 N N . THR A 1 80 ? 30.309 5.071 90.867 1.00 10.16 80 THR A N 1
ATOM 654 C CA . THR A 1 80 ? 31.466 4.318 90.433 1.00 10.36 80 THR A CA 1
ATOM 655 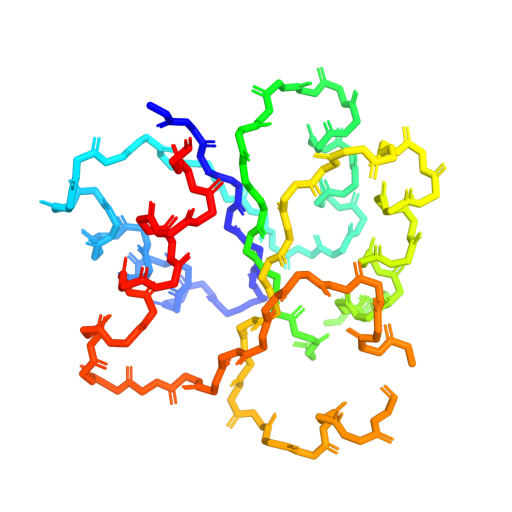C C . THR A 1 80 ? 32.469 4.217 91.583 1.00 9.56 80 THR A C 1
ATOM 656 O O . THR A 1 80 ? 32.509 5.102 92.446 1.00 9.38 80 THR A O 1
ATOM 660 N N . ALA A 1 81 ? 33.255 3.147 91.597 1.00 9.41 81 ALA A N 1
ATOM 661 C CA . ALA A 1 81 ? 34.320 3.034 92.593 1.00 10.47 81 ALA A CA 1
ATOM 662 C C . ALA A 1 81 ? 35.385 4.107 92.421 1.00 11.06 81 ALA A C 1
ATOM 663 O O . ALA A 1 81 ? 36.112 4.431 93.382 1.00 11.39 81 ALA A O 1
ATOM 665 N N . TYR A 1 82 ? 35.474 4.669 91.214 1.00 10.48 82 TYR A N 1
ATOM 666 C CA . TYR A 1 82 ? 36.639 5.457 90.793 1.00 11.73 82 TYR A CA 1
ATOM 667 C C . TYR A 1 82 ? 36.352 6.921 90.579 1.00 12.52 82 TYR A C 1
ATOM 668 O O . TYR A 1 82 ? 35.419 7.274 89.856 1.00 12.27 82 TYR A O 1
ATOM 677 N N . SER A 1 83 ? 37.154 7.784 91.209 1.00 12.69 83 SER A N 1
ATOM 678 C CA . SER A 1 83 ? 37.003 9.229 91.013 1.00 13.50 83 SER A CA 1
ATOM 679 C C . SER A 1 83 ? 37.603 9.710 89.704 1.00 13.72 83 SER A C 1
ATOM 680 O O . SER A 1 83 ? 37.400 10.875 89.324 1.00 14.07 83 SER A O 1
ATOM 683 N N . HIS A 1 84 ? 38.340 8.830 89.035 1.00 14.43 84 HIS A N 1
ATOM 684 C CA . HIS A 1 84 ? 39.039 9.134 87.774 1.00 14.89 84 HIS A CA 1
ATOM 685 C C . HIS A 1 84 ? 38.179 9.875 86.758 1.00 15.35 84 HIS A C 1
ATOM 686 O O . HIS A 1 84 ? 38.607 10.861 86.147 1.00 14.62 84 HIS A O 1
ATOM 693 N N . TYR A 1 85 ? 36.950 9.397 86.590 1.00 14.99 85 TYR A N 1
ATOM 694 C CA . TYR A 1 85 ? 36.087 9.905 85.520 1.00 15.40 85 TYR A CA 1
ATOM 695 C C . TYR A 1 85 ? 35.387 11.234 85.806 1.00 16.51 85 TYR A C 1
ATOM 696 O O . TYR A 1 85 ? 34.706 11.776 84.920 1.00 16.11 85 TYR A O 1
ATOM 705 N N . ARG A 1 86 ? 35.550 11.775 87.015 1.00 17.83 86 ARG A N 1
ATOM 706 C CA . ARG A 1 86 ? 34.888 13.037 87.369 1.00 20.58 86 ARG A CA 1
ATOM 707 C C . ARG A 1 86 ? 35.250 14.175 86.410 1.00 21.69 86 ARG A C 1
ATOM 708 O O . ARG A 1 86 ? 34.399 15.004 86.076 1.00 22.70 86 ARG A O 1
ATOM 716 N N . SER A 1 87 ? 36.492 14.186 85.949 1.00 22.51 87 SER A N 1
ATOM 717 C CA . SER A 1 87 ? 36.960 15.231 85.036 1.00 23.73 87 SER A CA 1
ATOM 718 C C . SER A 1 87 ? 36.907 14.790 83.560 1.00 24.06 87 SER A C 1
ATOM 719 O O . SER A 1 87 ? 37.535 15.408 82.682 1.00 25.02 87 SER A O 1
ATOM 722 N N . ASP A 1 88 ? 36.172 13.708 83.304 1.00 23.18 88 ASP A N 1
ATOM 723 C CA . ASP A 1 88 ? 35.940 13.201 81.963 1.00 22.55 88 ASP A CA 1
ATOM 724 C C . ASP A 1 88 ? 34.717 13.931 81.423 1.00 22.34 88 ASP A C 1
ATOM 725 O O . ASP A 1 88 ? 33.674 13.971 82.078 1.00 21.12 88 ASP A O 1
ATOM 742 N N . SER A 1 90 ? 32.611 13.256 79.242 1.00 19.01 90 SER A N 1
ATOM 743 C CA . SER A 1 90 ? 31.435 12.412 79.069 1.00 18.02 90 SER A CA 1
ATOM 744 C C . SER A 1 90 ? 30.602 12.367 80.342 1.00 16.78 90 SER A C 1
ATOM 745 O O . SER A 1 90 ? 29.400 12.138 80.291 1.00 15.48 90 SER A O 1
ATOM 748 N N . SER A 1 91 ? 31.231 12.603 81.491 1.00 16.45 91 SER A N 1
ATOM 749 C CA A SER A 1 91 ? 30.491 12.569 82.751 0.60 17.40 91 SER A CA 1
ATOM 750 C CA B SER A 1 91 ? 30.504 12.600 82.765 0.40 16.92 91 SER A CA 1
ATOM 751 C C . SER A 1 91 ? 29.471 13.714 82.879 1.00 17.75 91 SER A C 1
ATOM 752 O O . SER A 1 91 ? 28.588 13.674 83.748 1.00 17.86 91 SER A O 1
ATOM 757 N N . TRP A 1 92 ? 29.586 14.724 82.005 1.00 18.22 92 TRP A N 1
ATOM 758 C CA . TRP A 1 92 ? 28.689 15.885 82.004 1.00 19.69 92 TRP A CA 1
ATOM 759 C C . TRP A 1 92 ? 27.242 15.543 81.650 1.00 18.62 92 TRP A C 1
ATOM 760 O O . TRP A 1 92 ? 26.334 16.321 81.932 1.00 18.72 92 TRP A O 1
ATOM 771 N N . ALA A 1 93 ? 27.050 14.386 81.018 1.00 16.92 93 ALA A N 1
ATOM 772 C CA . ALA A 1 93 ? 25.708 13.847 80.727 1.00 16.01 93 ALA A CA 1
ATOM 773 C C . ALA A 1 93 ? 24.928 13.526 81.998 1.00 15.64 93 ALA A C 1
ATOM 774 O O . ALA A 1 93 ? 23.693 13.495 81.959 1.00 15.71 93 ALA A O 1
ATOM 776 N N . ALA A 1 94 ? 25.628 13.258 83.105 1.00 14.61 94 ALA A N 1
ATOM 777 C CA . ALA A 1 94 ? 24.936 12.889 84.345 1.00 14.74 94 ALA A CA 1
ATOM 778 C C . ALA A 1 94 ? 24.571 14.101 85.188 1.00 14.56 94 ALA A C 1
ATOM 779 O O . ALA A 1 94 ? 25.193 15.151 85.085 1.00 15.16 94 ALA A O 1
ATOM 781 N N . ASP A 1 95 ? 23.553 13.961 86.036 1.00 13.82 95 ASP A N 1
ATOM 782 C CA . ASP A 1 95 ? 23.196 15.010 86.974 1.00 14.19 95 ASP A CA 1
ATOM 783 C C . ASP A 1 95 ? 24.132 15.060 88.182 1.00 14.12 95 ASP A C 1
ATOM 784 O O . ASP A 1 95 ? 24.449 16.141 88.673 1.00 15.75 95 ASP A O 1
ATOM 789 N N . GLU A 1 96 ? 24.562 13.893 88.662 1.00 13.25 96 GLU A N 1
ATOM 790 C CA . GLU A 1 96 ? 25.437 13.804 89.834 1.00 12.59 96 GLU A CA 1
ATOM 791 C C . GLU A 1 96 ? 26.464 12.712 89.617 1.00 12.68 96 GLU A C 1
ATOM 792 O O . GLU A 1 96 ? 26.213 11.781 88.860 1.00 12.54 96 GLU A O 1
ATOM 798 N N . TYR A 1 97 ? 27.591 12.816 90.326 1.00 12.20 97 TYR A N 1
ATOM 799 C CA . TYR A 1 97 ? 28.647 11.805 90.259 1.00 12.21 97 TYR A CA 1
ATOM 800 C C . TYR A 1 97 ? 28.963 11.436 91.692 1.00 12.13 97 TYR A C 1
ATOM 801 O O . TYR A 1 97 ? 29.279 12.312 92.505 1.00 14.21 97 TYR A O 1
ATOM 810 N N . VAL A 1 98 ? 28.855 10.152 92.014 1.00 11.31 98 VAL A N 1
ATOM 811 C CA . VAL A 1 98 ? 29.078 9.702 93.383 1.00 11.69 98 VAL A CA 1
ATOM 812 C C . VAL A 1 98 ? 30.124 8.591 93.365 1.00 11.64 98 VAL A C 1
ATOM 813 O O . VAL A 1 98 ? 30.007 7.643 92.605 1.00 10.93 98 VAL A O 1
ATOM 817 N N . VAL A 1 99 ? 31.172 8.727 94.186 1.00 11.43 99 VAL A N 1
ATOM 818 C CA . VAL A 1 99 ? 32.114 7.606 94.340 1.00 11.75 99 VAL A CA 1
ATOM 819 C C . VAL A 1 99 ? 31.607 6.650 95.422 1.00 11.78 99 VAL A C 1
ATOM 820 O O . VAL A 1 99 ? 31.283 7.079 96.557 1.00 12.39 99 VAL A O 1
ATOM 824 N N . LYS A 1 100 ? 31.557 5.370 95.084 1.00 11.72 100 LYS A N 1
ATOM 825 C CA . LYS A 1 100 ? 31.045 4.335 95.988 1.00 12.45 100 LYS A CA 1
ATOM 826 C C . LYS A 1 100 ? 31.736 4.410 97.350 1.00 12.85 100 LYS A C 1
ATOM 827 O O . LYS A 1 100 ? 32.965 4.456 97.455 1.00 13.55 100 LYS A O 1
ATOM 833 N N . SER A 1 101 ? 30.907 4.408 98.378 1.00 14.64 101 SER A N 1
ATOM 834 C CA . SER A 1 101 ? 31.380 4.386 99.746 1.00 15.93 101 SER A CA 1
ATOM 835 C C . SER A 1 101 ? 30.545 3.399 100.544 1.00 17.01 101 SER A C 1
ATOM 836 O O . SER A 1 101 ? 29.381 3.165 100.235 1.00 16.22 101 SER A O 1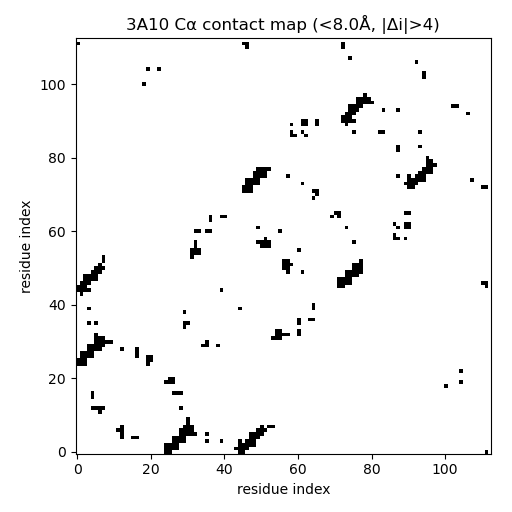
ATOM 839 N N . PHE A 1 102 ? 31.137 2.853 101.610 1.00 17.85 102 PHE A N 1
ATOM 840 C CA . PHE A 1 102 ? 30.435 1.909 102.469 1.00 19.80 102 PHE A CA 1
ATOM 841 C C . PHE A 1 102 ? 29.424 2.605 103.383 1.00 20.05 102 PHE A C 1
ATOM 842 O O . PHE A 1 102 ? 28.525 1.964 103.934 1.00 21.54 102 PHE A O 1
ATOM 850 N N . ASN A 1 103 ? 29.571 3.919 103.495 1.00 20.54 103 ASN A N 1
ATOM 851 C CA . ASN A 1 103 ? 28.569 4.782 104.111 1.00 21.46 103 ASN A CA 1
ATOM 852 C C . ASN A 1 103 ? 27.682 5.369 103.010 1.00 21.30 103 ASN A C 1
ATOM 853 O O . ASN A 1 103 ? 28.133 6.203 102.226 1.00 20.76 103 ASN A O 1
ATOM 858 N N . PHE A 1 104 ? 26.432 4.935 102.982 1.00 21.05 104 PHE A N 1
ATOM 859 C CA . PHE A 1 104 ? 25.540 5.271 101.865 1.00 21.41 104 PHE A CA 1
ATOM 860 C C . PHE A 1 104 ? 24.831 6.608 101.973 1.00 21.83 104 PHE A C 1
ATOM 861 O O . PHE A 1 104 ? 24.076 7.004 101.064 1.00 20.94 104 PHE A O 1
ATOM 869 N N . ASP A 1 105 ? 25.092 7.323 103.065 1.00 21.94 105 ASP A N 1
ATOM 870 C CA . ASP A 1 105 ? 24.394 8.586 103.320 1.00 22.34 105 ASP A CA 1
ATOM 871 C C . ASP A 1 105 ? 24.483 9.570 102.149 1.00 21.86 105 ASP A C 1
ATOM 872 O O . ASP A 1 105 ? 23.461 10.123 101.722 1.00 21.91 105 ASP A O 1
ATOM 877 N N . GLU A 1 106 ? 25.683 9.763 101.600 1.00 21.14 106 GLU A N 1
ATOM 878 C CA . GLU A 1 106 ? 25.861 10.672 100.471 1.00 19.43 106 GLU A CA 1
ATOM 879 C C . GLU A 1 106 ? 25.080 10.276 99.198 1.00 18.60 106 GLU A C 1
ATOM 880 O O . GLU A 1 106 ? 24.421 11.127 98.564 1.00 18.96 106 GLU A O 1
ATOM 886 N N . LEU A 1 107 ? 25.185 9.008 98.801 1.00 17.46 107 LEU A N 1
ATOM 887 C CA . LEU A 1 107 ? 24.379 8.515 97.682 1.00 16.87 107 LEU A CA 1
ATOM 888 C C . LEU A 1 107 ? 22.891 8.755 97.947 1.00 17.77 107 LEU A C 1
ATOM 889 O O . LEU A 1 107 ? 22.163 9.228 97.074 1.00 17.81 107 LEU A O 1
ATOM 894 N N . LYS A 1 108 ? 22.438 8.429 99.153 1.00 18.17 108 LYS A N 1
ATOM 895 C CA . LYS A 1 108 ? 21.031 8.618 99.482 1.00 18.89 108 LYS A CA 1
ATOM 896 C C . LYS A 1 108 ? 20.613 10.086 99.413 1.00 19.61 108 LYS A C 1
ATOM 897 O O . LYS A 1 108 ? 19.497 10.387 98.989 1.00 18.92 108 LYS A O 1
ATOM 903 N N . GLU A 1 109 ? 21.494 10.999 99.819 1.00 20.60 109 GLU A N 1
ATOM 904 C CA . GLU A 1 109 ? 21.196 12.441 99.753 1.00 23.17 109 GLU A CA 1
ATOM 905 C C . GLU A 1 109 ? 20.992 12.896 98.318 1.00 22.32 109 GLU A C 1
ATOM 906 O O . GLU A 1 109 ? 20.068 13.657 98.019 1.00 23.47 109 GLU A O 1
ATOM 912 N N . LYS A 1 110 ? 21.885 12.447 97.442 1.00 21.25 110 LYS A N 1
ATOM 913 C CA . LYS A 1 110 ? 21.873 12.826 96.036 1.00 21.00 110 LYS A CA 1
ATOM 914 C C . LYS A 1 110 ? 20.667 12.231 95.329 1.00 20.10 110 LYS A C 1
ATOM 915 O O . LYS A 1 110 ? 20.048 12.895 94.485 1.00 21.02 110 LYS A O 1
ATOM 921 N N . VAL A 1 111 ? 20.320 10.995 95.687 1.00 19.33 111 VAL A N 1
ATOM 922 C CA . VAL A 1 111 ? 19.090 10.365 95.189 1.00 18.67 111 VAL A CA 1
ATOM 923 C C . VAL A 1 111 ? 17.861 11.205 95.590 1.00 20.35 111 VAL A C 1
ATOM 924 O O . VAL A 1 111 ? 17.095 11.638 94.726 1.00 19.78 111 VAL A O 1
ATOM 928 N N . LYS A 1 112 ? 17.696 11.444 96.890 1.00 21.48 112 LYS A N 1
ATOM 929 C CA . LYS A 1 112 ? 16.577 12.263 97.405 1.00 23.30 112 LYS A CA 1
ATOM 930 C C . LYS A 1 112 ? 16.491 13.623 96.712 1.00 23.38 112 LYS A C 1
ATOM 931 O O . LYS A 1 112 ? 15.394 14.109 96.404 1.00 22.76 112 LYS A O 1
ATOM 937 N N . LYS A 1 113 ? 17.648 14.233 96.461 1.00 23.81 113 LYS A N 1
ATOM 938 C CA . LYS A 1 113 ? 17.742 15.507 95.739 1.00 25.55 113 LYS A CA 1
ATOM 939 C C . LYS A 1 113 ? 17.145 15.440 94.327 1.00 25.53 113 LYS A C 1
ATOM 940 O O . LYS A 1 113 ? 16.329 16.289 93.944 1.00 25.75 113 LYS A O 1
ATOM 946 N N . LEU A 1 114 ? 17.544 14.436 93.556 1.00 25.91 114 LEU A N 1
ATOM 947 C CA . LEU A 1 114 ? 17.107 14.320 92.164 1.00 26.65 114 LEU A CA 1
ATOM 948 C C . LEU A 1 114 ? 15.654 13.908 92.041 1.00 27.69 114 LEU A C 1
ATOM 949 O O . LEU A 1 114 ? 14.986 14.231 91.049 1.00 27.75 114 LEU A O 1
ATOM 954 N N . LEU A 1 115 ? 15.173 13.181 93.044 1.00 28.88 115 LEU A N 1
ATOM 955 C CA . LEU A 1 115 ? 13.797 12.708 93.059 1.00 30.35 115 LEU A CA 1
ATOM 956 C C . LEU A 1 115 ? 12.842 13.742 93.673 1.00 31.99 115 LEU A C 1
ATOM 957 O O . LEU A 1 115 ? 11.645 13.480 93.813 1.00 33.03 115 LEU A O 1
ATOM 962 N N . SER A 1 116 ? 13.378 14.906 94.034 1.00 33.60 116 SER A N 1
ATOM 963 C CA . SER A 1 116 ? 12.557 16.051 94.426 1.00 35.20 116 SER A CA 1
ATOM 964 C C . SER A 1 116 ? 11.845 16.582 93.185 1.00 35.70 116 SER A C 1
ATOM 965 O O . SER A 1 116 ? 11.151 17.600 93.207 1.00 36.27 116 SER A O 1
#

Solvent-accessible surface area: 6480 Å² total

GO terms:
  GO:0005515 protein binding (F, IPI)

Secondary structure (DSSP, 8-state):
-EEEEE-S-HHHHHHHHHHHHHTT-EEEEESSHHHHHHHHHHS--SEEEE-----S-HHHHHHHHHHH-TT--EEEEES-GGGGG--GGGSSEEEE--SSTHHHHHHHHHHT-

Sequence (113 aa):
KRILVVDDEPNIRELLKEELQEEGYEIDDTAENGEEALKKFFSGNYDLVILDIEPGISGLEVAGEIRKKKKDAKIILLTAYSHYRSDSSSWAADEYVVKSFNFDELKEKVKKLLS

Organism: Thermotoga maritima (strain ATCC 43589 / DSM 3109 / JCM 10099 / NBRC 100826 / MSB8) (NCBI:txid243274)

InterPro domains:
  IPR001789 Signal transduction response regulator, receiver domain [PF00072] (4-112)
  IPR001789 Signal transduction response regulator, receiver domain [PS50110] (3-115)
  IPR001789 Signal transduction response regulator, receiver domain [SM00448] (2-111)
  IPR011006 CheY-like superfamily [SSF52172] (1-116)
  IPR039420 Transcriptional regulatory protein WalR-like [PTHR48111] (1-115)

B-factor: mean 19.76, std 7.41, range [8.65, 49.85]

Foldseek 3Di:
DEEEEEAQDVVVLVVVCVVVVVVPYHYDYDNDLVRVLVDVVVHDGQAYEAEAPPDHGSLVSLLVCCVVPVLHAYEYEYCDPVCVPHNCVSHPYYHHDDPDCPVVVVVVVVSSD

Radius of gyration: 12.43 Å; Cα contacts (8 Å, |Δi|>4): 211; chains: 1; bounding box: 30×25×30 Å